Protein AF-A0A4Q3GCH4-F1 (afdb_monomer_lite)

Radius of gyration: 11.96 Å; chains: 1; bounding box: 21×23×36 Å

Sequence (67 aa):
MADVHEMRKQGWQWTTIPTCIGLGPTKTLAKLANLAAKKNPLFDSVADLRDDTTRNCVLDRFPAGDV

Structure (mmCIF, N/CA/C/O backbone):
data_AF-A0A4Q3GCH4-F1
#
_entry.id   AF-A0A4Q3GCH4-F1
#
loop_
_atom_site.group_PDB
_atom_site.id
_atom_site.type_symbol
_atom_site.label_atom_id
_atom_site.label_alt_id
_atom_site.label_comp_id
_atom_site.label_asym_id
_atom_site.label_entity_id
_atom_site.label_seq_id
_atom_site.pdbx_PDB_ins_code
_atom_site.Cartn_x
_atom_site.Cartn_y
_atom_site.Cartn_z
_atom_site.occupancy
_atom_site.B_iso_or_equiv
_atom_site.auth_seq_id
_atom_site.auth_comp_id
_atom_site.auth_asym_id
_atom_site.auth_atom_id
_atom_site.pdbx_PDB_model_num
ATOM 1 N N . MET A 1 1 ? 8.747 -10.279 3.614 1.00 60.78 1 MET A N 1
ATOM 2 C CA . MET A 1 1 ? 7.450 -9.605 3.864 1.00 60.78 1 MET A CA 1
ATOM 3 C C . MET A 1 1 ? 7.015 -9.662 5.320 1.00 60.78 1 MET A C 1
ATOM 5 O O . MET A 1 1 ? 6.406 -8.695 5.755 1.00 60.78 1 MET A O 1
ATOM 9 N N . ALA A 1 2 ? 7.341 -10.726 6.075 1.00 65.25 2 ALA A N 1
ATOM 10 C CA . ALA A 1 2 ? 7.001 -10.838 7.501 1.00 65.25 2 ALA A CA 1
ATOM 11 C C . ALA A 1 2 ? 7.391 -9.591 8.324 1.00 65.25 2 ALA A C 1
ATOM 13 O O . ALA A 1 2 ? 6.571 -9.085 9.084 1.00 65.25 2 ALA A O 1
ATOM 14 N N . ASP A 1 3 ? 8.574 -9.021 8.071 1.00 85.75 3 ASP A N 1
ATOM 15 C CA . ASP A 1 3 ? 9.078 -7.852 8.809 1.00 85.75 3 ASP A CA 1
ATOM 16 C C . ASP A 1 3 ? 8.185 -6.602 8.688 1.00 85.75 3 ASP A C 1
ATOM 18 O O . ASP A 1 3 ? 8.073 -5.811 9.622 1.00 85.75 3 ASP A O 1
ATOM 22 N N . VAL A 1 4 ? 7.518 -6.410 7.546 1.00 92.25 4 VAL A N 1
ATOM 23 C CA . VAL A 1 4 ? 6.726 -5.195 7.281 1.00 92.25 4 VAL A CA 1
ATOM 24 C C . VAL A 1 4 ? 5.344 -5.274 7.925 1.00 92.25 4 VAL A C 1
ATOM 26 O O . VAL A 1 4 ? 4.859 -4.280 8.470 1.00 92.25 4 VAL A O 1
ATOM 29 N N . HIS A 1 5 ? 4.728 -6.458 7.930 1.00 91.75 5 HIS A N 1
ATOM 30 C CA . HIS A 1 5 ? 3.487 -6.673 8.674 1.00 91.75 5 HIS A CA 1
ATOM 31 C C . HIS A 1 5 ? 3.720 -6.542 10.184 1.00 91.75 5 HIS A C 1
ATOM 33 O O . HIS A 1 5 ? 2.887 -5.946 10.870 1.00 91.75 5 HIS A O 1
ATOM 39 N N . GLU A 1 6 ? 4.866 -7.006 10.693 1.00 93.25 6 GLU A N 1
ATOM 40 C CA . GLU A 1 6 ? 5.204 -6.836 12.109 1.00 93.25 6 GLU A CA 1
ATOM 41 C C . GLU A 1 6 ? 5.420 -5.358 12.463 1.00 93.25 6 GLU A C 1
ATOM 43 O O . GLU A 1 6 ? 4.890 -4.881 13.464 1.00 93.25 6 GLU A O 1
ATOM 48 N N . MET A 1 7 ? 6.085 -4.582 11.601 1.00 93.50 7 MET A N 1
ATOM 49 C CA . MET A 1 7 ? 6.232 -3.133 11.790 1.00 93.50 7 MET A CA 1
ATOM 50 C C . MET A 1 7 ? 4.877 -2.412 11.862 1.00 93.50 7 MET A C 1
ATOM 52 O O . MET A 1 7 ? 4.654 -1.586 12.750 1.00 93.50 7 MET A O 1
ATOM 56 N N . ARG A 1 8 ? 3.942 -2.745 10.960 1.00 94.81 8 ARG A N 1
ATOM 57 C CA . ARG A 1 8 ? 2.573 -2.203 10.977 1.00 94.81 8 ARG A CA 1
ATOM 58 C C . ARG A 1 8 ? 1.854 -2.552 12.279 1.00 94.81 8 ARG A C 1
ATOM 60 O O . ARG A 1 8 ? 1.241 -1.683 12.898 1.00 94.81 8 ARG A O 1
ATOM 67 N N . LYS A 1 9 ? 1.942 -3.814 12.702 1.00 94.69 9 LYS A N 1
ATOM 68 C CA . LYS A 1 9 ? 1.344 -4.304 13.946 1.00 94.69 9 LYS A CA 1
ATOM 69 C C . LYS A 1 9 ? 1.920 -3.578 15.161 1.00 94.69 9 LYS A C 1
ATOM 71 O O . LYS A 1 9 ? 1.150 -3.156 16.020 1.00 94.69 9 LYS A O 1
ATOM 76 N N . GLN A 1 10 ? 3.232 -3.358 15.203 1.00 95.06 10 GLN A N 1
ATOM 77 C CA . GLN A 1 10 ? 3.879 -2.613 16.282 1.00 95.06 10 GLN A CA 1
ATOM 78 C C . GLN A 1 10 ? 3.392 -1.161 16.347 1.00 95.06 10 GLN A C 1
ATOM 80 O O . GLN A 1 10 ? 3.064 -0.663 17.425 1.00 95.06 10 GLN A O 1
ATOM 85 N N . GLY A 1 11 ? 3.288 -0.498 15.191 1.00 94.12 11 GLY A N 1
ATOM 86 C CA . GLY A 1 11 ? 2.749 0.858 15.096 1.00 94.12 11 GLY A CA 1
ATOM 87 C C . GLY A 1 11 ? 1.301 0.942 15.581 1.00 94.12 11 GLY A C 1
ATOM 88 O O . GLY A 1 11 ? 0.954 1.861 16.326 1.00 94.12 11 GLY A O 1
ATOM 89 N N . TRP A 1 12 ? 0.472 -0.044 15.231 1.00 95.50 12 TRP A N 1
ATOM 90 C CA . TRP A 1 12 ? -0.895 -0.133 15.738 1.00 95.50 12 TRP A CA 1
ATOM 91 C C . TRP A 1 12 ? -0.928 -0.331 17.259 1.00 95.50 12 TRP A C 1
ATOM 93 O O . TRP A 1 12 ? -1.654 0.390 17.936 1.00 95.50 12 TRP A O 1
ATOM 103 N N . GLN A 1 13 ? -0.108 -1.226 17.814 1.00 96.75 13 GLN A N 1
ATOM 104 C CA . GLN A 1 13 ? -0.050 -1.462 19.263 1.00 96.75 13 GLN A CA 1
ATOM 105 C C . GLN A 1 13 ? 0.311 -0.206 20.062 1.00 96.75 13 GLN A C 1
ATOM 107 O O . GLN A 1 13 ? -0.215 -0.004 21.152 1.00 96.75 13 GLN A O 1
ATOM 112 N N . TRP A 1 14 ? 1.204 0.635 19.541 1.00 97.19 14 TRP A N 1
ATOM 113 C CA . TRP A 1 14 ? 1.645 1.839 20.248 1.00 97.19 14 TRP A CA 1
ATOM 114 C C . TRP A 1 14 ? 0.710 3.028 20.074 1.00 97.19 14 TRP A C 1
ATOM 116 O O . TRP A 1 14 ? 0.531 3.810 21.002 1.00 97.19 14 TRP A O 1
ATOM 126 N N . THR A 1 15 ? 0.143 3.198 18.881 1.00 96.31 15 THR A N 1
ATOM 127 C CA . THR A 1 15 ? -0.582 4.429 18.525 1.00 96.31 15 THR A CA 1
ATOM 128 C C . THR A 1 15 ? -2.090 4.242 18.455 1.00 96.31 15 THR A C 1
ATOM 130 O O . THR A 1 15 ? -2.830 5.216 18.501 1.00 96.31 15 THR A O 1
ATOM 133 N N . THR A 1 16 ? -2.567 3.002 18.337 1.00 96.00 16 THR A N 1
ATOM 134 C CA . THR A 1 16 ? -3.968 2.660 18.038 1.00 96.00 16 THR A CA 1
ATOM 135 C C . THR A 1 16 ? -4.460 3.217 16.686 1.00 96.00 16 THR A C 1
ATOM 137 O O . THR A 1 16 ? -5.652 3.182 16.392 1.00 96.00 16 THR A O 1
ATOM 140 N N . ILE A 1 17 ? -3.560 3.689 15.812 1.00 94.88 17 ILE A N 1
ATOM 141 C CA . ILE A 1 17 ? -3.910 4.241 14.496 1.00 94.88 17 ILE A CA 1
ATOM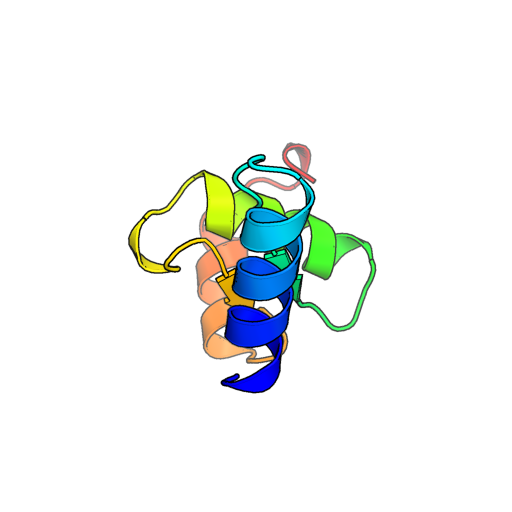 142 C C . ILE A 1 17 ? -3.680 3.178 13.410 1.00 94.88 17 ILE A C 1
ATOM 144 O O . ILE A 1 17 ? -2.567 2.658 13.293 1.00 94.88 17 ILE A O 1
ATOM 148 N N . PRO A 1 18 ? -4.688 2.859 12.577 1.00 92.38 18 PRO A N 1
ATOM 149 C CA . PRO A 1 18 ? -4.504 1.955 11.451 1.00 92.38 18 PRO A CA 1
ATOM 150 C C . PRO A 1 18 ? -3.666 2.623 10.357 1.00 92.38 18 PRO A C 1
ATOM 152 O O . PRO A 1 18 ? -3.974 3.722 9.892 1.00 92.38 18 PRO A O 1
ATOM 155 N N . THR A 1 19 ? -2.617 1.937 9.911 1.00 93.50 19 THR A N 1
ATOM 156 C CA . THR A 1 19 ? -1.709 2.425 8.868 1.00 93.50 19 THR A CA 1
ATOM 157 C C . THR A 1 19 ? -1.629 1.451 7.696 1.00 93.50 19 THR A C 1
ATOM 159 O O . THR A 1 19 ? -1.784 0.236 7.852 1.00 93.50 19 THR A O 1
ATOM 162 N N . CYS A 1 20 ? -1.414 2.013 6.506 1.00 96.25 20 CYS A N 1
ATOM 163 C CA . CYS A 1 20 ? -1.025 1.282 5.302 1.00 96.25 20 CYS A CA 1
ATOM 164 C C . CYS A 1 20 ? 0.473 1.490 5.059 1.00 96.25 20 CYS A C 1
ATOM 166 O O . CYS A 1 20 ? 1.015 2.540 5.418 1.00 96.25 20 CYS A O 1
ATOM 168 N N . ILE A 1 21 ? 1.134 0.507 4.449 1.00 96.00 21 ILE A N 1
ATOM 169 C CA . ILE A 1 21 ? 2.552 0.580 4.090 1.00 96.00 21 ILE A CA 1
ATOM 170 C C . ILE A 1 21 ? 2.709 0.296 2.596 1.00 96.00 21 ILE A C 1
ATOM 172 O O . ILE A 1 21 ? 2.187 -0.686 2.074 1.00 96.00 21 ILE A O 1
ATOM 176 N N . GLY A 1 22 ? 3.450 1.164 1.910 1.00 96.06 22 GLY A N 1
ATOM 177 C CA . GLY A 1 22 ? 3.835 0.987 0.514 1.00 96.06 22 GLY A CA 1
ATOM 178 C C . GLY A 1 22 ? 5.342 0.835 0.370 1.00 96.06 22 GLY A C 1
ATOM 179 O O . GLY A 1 22 ? 6.094 1.661 0.888 1.00 96.06 22 GLY A O 1
ATOM 180 N N . LEU A 1 23 ? 5.782 -0.191 -0.355 1.00 96.31 23 LEU A N 1
ATOM 181 C CA . LEU A 1 23 ? 7.187 -0.442 -0.666 1.00 96.31 23 LEU A CA 1
ATOM 182 C C . LEU A 1 23 ? 7.424 -0.263 -2.164 1.00 96.31 23 LEU A C 1
ATOM 184 O O . LEU A 1 23 ? 6.641 -0.712 -2.998 1.00 96.31 23 LEU A O 1
ATOM 188 N N . GLY A 1 24 ? 8.537 0.369 -2.512 1.00 95.81 24 GLY A N 1
ATOM 189 C CA . GLY A 1 24 ? 8.963 0.528 -3.895 1.00 95.81 24 GLY A CA 1
ATOM 190 C C . GLY A 1 24 ? 10.428 0.952 -3.967 1.00 95.81 24 GLY A C 1
ATOM 191 O O . GLY A 1 24 ? 10.966 1.457 -2.980 1.00 95.81 24 GLY A O 1
ATOM 192 N N . PRO A 1 25 ? 11.093 0.757 -5.118 1.00 96.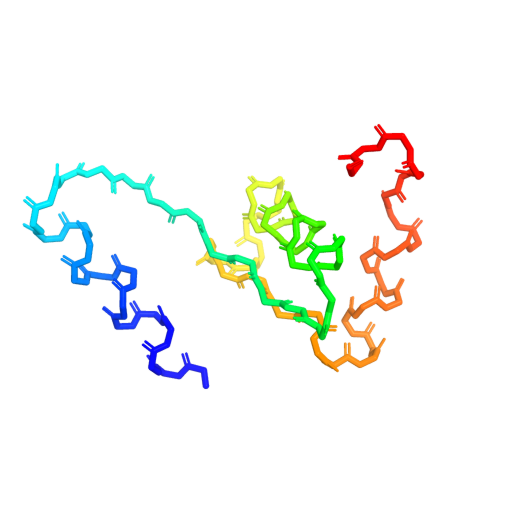25 25 PRO A N 1
ATOM 193 C CA . PRO A 1 25 ? 12.509 1.094 -5.279 1.00 96.25 25 PRO A CA 1
ATOM 194 C C . PRO A 1 25 ? 12.766 2.609 -5.351 1.00 96.25 25 PRO A C 1
ATOM 196 O O . PRO A 1 25 ? 13.900 3.051 -5.204 1.00 96.25 25 PRO A O 1
ATOM 199 N N . THR A 1 26 ? 11.723 3.418 -5.566 1.00 96.19 26 THR A N 1
ATOM 200 C CA . THR A 1 26 ? 11.789 4.886 -5.581 1.00 96.19 26 THR A CA 1
ATOM 201 C C . THR A 1 26 ? 10.709 5.479 -4.681 1.00 96.19 26 THR A C 1
ATOM 203 O O . THR A 1 26 ? 9.708 4.824 -4.382 1.00 96.19 26 THR A O 1
ATOM 206 N N . LYS A 1 27 ? 10.873 6.747 -4.279 1.00 96.44 27 LYS A N 1
ATOM 207 C CA . LYS A 1 27 ? 9.873 7.463 -3.464 1.00 96.44 27 LYS A CA 1
ATOM 208 C C . LYS A 1 27 ? 8.501 7.5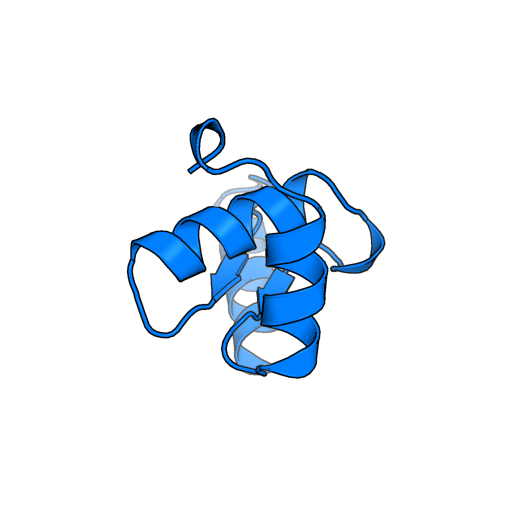02 -4.146 1.00 96.44 27 LYS A C 1
ATOM 210 O O . LYS A 1 27 ? 7.491 7.269 -3.488 1.00 96.44 27 LYS A O 1
ATOM 215 N N . THR A 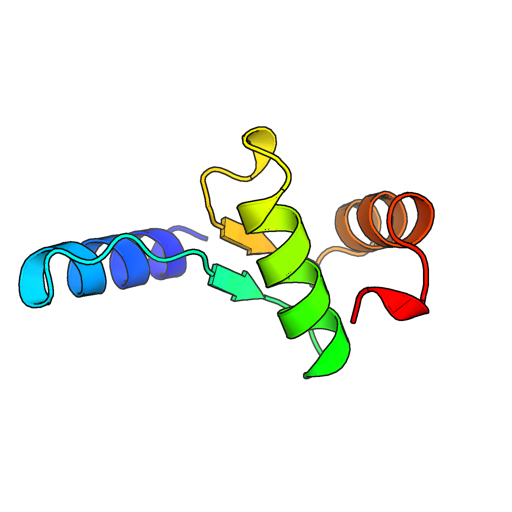1 28 ? 8.477 7.735 -5.458 1.00 96.12 28 THR A N 1
ATOM 216 C CA . THR A 1 28 ? 7.250 7.752 -6.264 1.00 96.12 28 THR A CA 1
ATOM 217 C C . THR A 1 28 ? 6.566 6.389 -6.263 1.00 96.12 28 THR A C 1
ATOM 219 O O . THR A 1 28 ? 5.377 6.297 -5.974 1.00 96.12 28 THR A O 1
ATOM 222 N N . LEU A 1 29 ? 7.315 5.306 -6.491 1.00 96.38 29 LEU A N 1
ATOM 223 C CA . LEU A 1 29 ? 6.737 3.961 -6.481 1.00 96.38 29 LEU A CA 1
ATOM 224 C C . LEU A 1 29 ? 6.289 3.534 -5.079 1.00 96.38 29 LEU A C 1
ATOM 226 O O . LEU A 1 29 ? 5.250 2.900 -4.956 1.00 96.38 29 LEU A O 1
ATOM 230 N N . ALA A 1 30 ? 6.997 3.922 -4.016 1.00 96.69 30 ALA A N 1
ATOM 231 C CA . ALA A 1 30 ? 6.554 3.668 -2.644 1.00 96.69 30 ALA A CA 1
ATOM 232 C C . ALA A 1 30 ? 5.254 4.423 -2.304 1.00 96.69 30 ALA A C 1
ATOM 234 O O . ALA A 1 30 ? 4.367 3.885 -1.637 1.00 96.69 30 ALA A O 1
ATOM 235 N N . LYS A 1 31 ? 5.100 5.658 -2.798 1.00 95.94 31 LYS A N 1
ATOM 236 C CA . LYS A 1 31 ? 3.866 6.439 -2.645 1.00 95.94 31 LYS A CA 1
ATOM 237 C C . LYS A 1 31 ? 2.699 5.802 -3.398 1.00 95.94 31 LYS A C 1
ATOM 239 O O . LYS A 1 31 ? 1.628 5.643 -2.808 1.00 95.94 31 LYS A O 1
ATOM 244 N N . LEU A 1 32 ? 2.929 5.384 -4.644 1.00 96.25 32 LEU A N 1
ATOM 245 C CA . LEU A 1 32 ? 1.957 4.640 -5.445 1.00 96.25 32 LEU A CA 1
ATOM 246 C C . LEU A 1 32 ? 1.568 3.320 -4.767 1.00 96.25 32 LEU A C 1
ATOM 248 O O . LEU A 1 32 ? 0.386 3.009 -4.662 1.00 96.25 32 LEU A O 1
ATOM 252 N N . ALA A 1 33 ? 2.542 2.579 -4.236 1.00 96.19 33 ALA A N 1
ATOM 253 C CA . ALA A 1 33 ? 2.302 1.355 -3.481 1.00 96.19 33 ALA A CA 1
ATOM 254 C C . ALA A 1 33 ? 1.377 1.622 -2.287 1.00 96.19 33 ALA A C 1
ATOM 256 O O . ALA A 1 33 ? 0.380 0.934 -2.102 1.00 96.19 33 ALA A O 1
ATOM 257 N N . ASN A 1 34 ? 1.637 2.674 -1.509 1.00 96.00 34 ASN A N 1
ATOM 258 C CA . ASN A 1 34 ? 0.793 3.015 -0.365 1.00 96.00 34 ASN A CA 1
ATOM 259 C C . ASN A 1 34 ? -0.639 3.384 -0.792 1.00 96.00 34 ASN A C 1
ATOM 261 O O . ASN A 1 34 ? -1.609 3.035 -0.118 1.00 96.00 34 ASN A O 1
ATOM 265 N N . LEU A 1 35 ? -0.789 4.066 -1.930 1.00 95.38 35 LEU A N 1
ATOM 266 C CA . LEU A 1 35 ? -2.101 4.337 -2.509 1.00 95.38 35 LEU A CA 1
ATOM 267 C C . LEU A 1 35 ? -2.818 3.040 -2.911 1.00 95.38 35 LEU A C 1
ATOM 269 O O . LEU A 1 35 ? -3.999 2.884 -2.601 1.00 95.38 35 LEU A O 1
ATOM 273 N N . ALA A 1 36 ? -2.108 2.104 -3.544 1.00 95.00 36 ALA A N 1
ATOM 274 C CA . ALA A 1 36 ? -2.636 0.795 -3.913 1.00 95.00 36 ALA A CA 1
ATOM 275 C C . ALA A 1 36 ? -3.063 -0.014 -2.678 1.00 95.00 36 ALA A C 1
ATOM 277 O O . ALA A 1 36 ? -4.187 -0.513 -2.645 1.00 95.00 36 ALA A O 1
ATOM 278 N N . ALA A 1 37 ? -2.231 -0.047 -1.632 1.00 95.50 37 ALA A N 1
ATOM 279 C CA . ALA A 1 37 ? -2.528 -0.687 -0.351 1.00 95.50 37 ALA A CA 1
ATOM 280 C C . ALA A 1 37 ? -3.797 -0.126 0.308 1.00 95.50 37 ALA A C 1
ATOM 282 O O . ALA A 1 37 ? -4.568 -0.866 0.913 1.00 95.50 37 ALA A O 1
ATOM 283 N N . LYS A 1 38 ? -4.025 1.186 0.169 1.00 93.56 38 LYS A N 1
ATOM 284 C CA . LYS A 1 38 ? -5.198 1.871 0.717 1.00 93.56 38 LYS A CA 1
ATOM 285 C C . LYS A 1 38 ? -6.465 1.655 -0.116 1.00 93.56 38 LYS A C 1
ATOM 287 O O . LYS A 1 38 ? -7.543 1.532 0.456 1.00 93.56 38 LYS A O 1
ATOM 292 N N . LYS A 1 39 ? -6.363 1.666 -1.451 1.00 92.94 39 LYS A N 1
ATOM 293 C CA . LYS A 1 39 ? -7.523 1.554 -2.358 1.00 92.94 39 LYS A CA 1
ATOM 294 C C . LYS A 1 39 ? -7.961 0.106 -2.608 1.00 92.94 39 LYS A C 1
ATOM 296 O O . LYS A 1 39 ? -9.102 -0.099 -3.013 1.00 92.94 39 LYS A O 1
ATOM 301 N N . ASN A 1 40 ? -7.088 -0.883 -2.409 1.00 90.38 40 ASN A N 1
ATOM 302 C CA . ASN A 1 40 ? -7.368 -2.276 -2.751 1.00 90.38 40 ASN A CA 1
ATOM 303 C C . ASN A 1 40 ? -7.150 -3.220 -1.546 1.00 90.38 40 ASN A C 1
ATOM 305 O O . ASN A 1 40 ? -6.002 -3.465 -1.164 1.00 90.38 40 ASN A O 1
ATOM 309 N N . PRO A 1 41 ? -8.229 -3.811 -0.990 1.00 89.62 41 PRO A N 1
ATOM 310 C CA . PRO A 1 41 ? -8.157 -4.735 0.146 1.00 89.62 41 PRO A CA 1
ATOM 311 C C . PRO A 1 41 ? -7.285 -5.974 -0.089 1.00 89.62 41 PRO A C 1
ATOM 313 O O . PRO A 1 41 ? -6.812 -6.566 0.875 1.00 89.62 41 PRO A O 1
ATOM 316 N N . LEU A 1 42 ? -7.039 -6.352 -1.351 1.00 90.38 42 LEU A N 1
ATOM 317 C CA . LEU A 1 42 ? -6.205 -7.507 -1.709 1.00 90.38 42 LEU A CA 1
ATOM 318 C C . LEU A 1 42 ? -4.761 -7.397 -1.200 1.00 90.38 42 LEU A C 1
ATOM 320 O O . LEU A 1 42 ? -4.092 -8.414 -1.058 1.00 90.38 42 LEU A O 1
ATOM 324 N N . PHE A 1 43 ? -4.284 -6.182 -0.926 1.00 91.25 43 PHE A N 1
ATOM 325 C CA . PHE A 1 43 ? -2.938 -5.954 -0.406 1.00 91.25 43 PHE A CA 1
ATOM 326 C C . PHE A 1 43 ? -2.839 -6.082 1.121 1.00 91.25 43 PHE A C 1
ATOM 328 O O . PHE A 1 43 ? -1.759 -5.891 1.659 1.00 91.25 43 PHE A O 1
ATOM 335 N N . ASP A 1 44 ? -3.928 -6.342 1.853 1.00 92.12 44 ASP A N 1
ATOM 336 C CA . ASP A 1 44 ? -3.907 -6.418 3.328 1.00 92.12 44 ASP A CA 1
ATOM 337 C C . ASP A 1 44 ? -3.182 -5.218 3.987 1.00 92.12 44 ASP A C 1
ATOM 339 O O . ASP A 1 44 ? -2.368 -5.328 4.906 1.00 92.12 44 ASP A O 1
ATOM 343 N N . SER A 1 45 ? -3.464 -4.013 3.477 1.00 94.25 45 SER A N 1
ATOM 344 C CA . SER A 1 45 ? -2.827 -2.752 3.895 1.00 94.25 45 SER A CA 1
ATOM 345 C C . SER A 1 45 ? -1.303 -2.671 3.677 1.00 94.25 45 SER A C 1
ATOM 347 O O . SER A 1 45 ? -0.686 -1.706 4.135 1.00 94.25 45 SER A O 1
ATOM 349 N N . VAL A 1 46 ? -0.683 -3.625 2.976 1.00 95.25 46 VAL A N 1
ATOM 350 C CA . VAL A 1 46 ? 0.746 -3.635 2.630 1.00 95.25 46 VAL A CA 1
ATOM 351 C C . VAL A 1 46 ? 0.925 -3.966 1.146 1.00 95.25 46 VAL A C 1
ATOM 353 O O . VAL A 1 46 ? 0.750 -5.101 0.720 1.00 95.25 46 VAL A O 1
ATOM 356 N N . ALA A 1 47 ? 1.328 -2.986 0.340 1.00 95.19 47 ALA A N 1
ATOM 357 C CA . ALA A 1 47 ? 1.631 -3.219 -1.073 1.00 95.19 47 ALA A CA 1
ATOM 358 C C . ALA A 1 47 ? 3.134 -3.123 -1.333 1.00 95.19 47 ALA A C 1
ATOM 360 O O . ALA A 1 47 ? 3.792 -2.178 -0.889 1.00 95.19 47 ALA A O 1
ATOM 361 N N . ASP A 1 48 ? 3.660 -4.073 -2.104 1.00 94.94 48 ASP A N 1
ATOM 362 C CA . ASP A 1 48 ? 5.061 -4.104 -2.509 1.00 94.94 48 ASP A CA 1
ATOM 363 C C . ASP A 1 48 ? 5.202 -4.062 -4.031 1.00 94.94 48 ASP A C 1
ATOM 365 O O . ASP A 1 48 ? 4.831 -5.003 -4.727 1.00 94.94 48 ASP A O 1
ATOM 369 N N . LEU A 1 49 ? 5.757 -2.962 -4.543 1.00 95.50 49 LEU A N 1
ATOM 370 C CA . LEU A 1 49 ? 6.027 -2.756 -5.966 1.00 95.50 49 LEU A CA 1
ATOM 371 C C . LEU A 1 49 ? 7.511 -2.926 -6.309 1.00 95.50 49 LEU A C 1
ATOM 373 O O . LEU A 1 49 ? 7.979 -2.405 -7.325 1.00 95.50 49 LEU A O 1
ATOM 377 N N . ARG A 1 50 ? 8.300 -3.602 -5.468 1.00 94.50 50 ARG A N 1
ATOM 378 C CA . ARG A 1 50 ? 9.658 -4.040 -5.833 1.00 94.50 50 ARG A CA 1
ATOM 379 C C . ARG A 1 50 ? 9.619 -5.168 -6.860 1.00 94.50 50 ARG A C 1
ATOM 381 O O . ARG A 1 50 ? 10.490 -5.192 -7.718 1.00 94.50 50 ARG A O 1
ATOM 388 N N . ASP A 1 51 ? 8.596 -6.016 -6.797 1.00 92.31 51 ASP A N 1
ATOM 389 C CA . ASP A 1 51 ? 8.285 -7.018 -7.815 1.00 92.31 51 ASP A CA 1
ATOM 390 C C . ASP A 1 51 ? 7.711 -6.351 -9.077 1.00 92.31 51 ASP A C 1
ATOM 392 O O . ASP A 1 51 ? 6.740 -5.591 -9.001 1.00 92.31 51 ASP A O 1
ATOM 396 N N . ASP A 1 52 ? 8.316 -6.620 -10.235 1.00 92.75 52 ASP A N 1
ATOM 397 C CA . ASP A 1 52 ? 7.919 -6.005 -11.506 1.00 92.75 52 ASP A CA 1
ATOM 398 C C . ASP A 1 52 ? 6.528 -6.446 -11.988 1.00 92.75 52 ASP A C 1
ATOM 400 O O . ASP A 1 52 ? 5.806 -5.639 -12.571 1.00 92.75 52 ASP A O 1
ATOM 404 N N . THR A 1 53 ? 6.091 -7.673 -11.693 1.00 93.06 53 THR A N 1
ATOM 405 C CA . THR A 1 53 ? 4.749 -8.156 -12.072 1.00 93.06 53 THR A CA 1
ATOM 406 C C . THR A 1 53 ? 3.672 -7.360 -11.341 1.00 93.06 53 THR A C 1
ATOM 408 O O . THR A 1 53 ? 2.732 -6.838 -11.945 1.00 93.06 53 THR A O 1
ATOM 411 N N . THR A 1 54 ? 3.844 -7.212 -10.029 1.00 91.88 54 THR A N 1
ATOM 412 C CA . THR A 1 54 ? 2.934 -6.448 -9.170 1.00 91.88 54 THR A CA 1
ATOM 413 C C . THR A 1 54 ? 2.990 -4.964 -9.520 1.00 91.88 54 THR A C 1
ATOM 415 O O . THR A 1 54 ? 1.948 -4.316 -9.621 1.00 91.88 54 THR A O 1
ATOM 418 N N . ARG A 1 55 ? 4.191 -4.427 -9.776 1.00 95.19 55 ARG A N 1
ATOM 419 C CA . ARG A 1 55 ? 4.386 -3.040 -10.216 1.00 95.19 55 ARG A CA 1
ATOM 420 C C . ARG A 1 55 ? 3.627 -2.741 -11.500 1.00 95.19 55 ARG A C 1
ATOM 422 O O . ARG A 1 55 ? 2.892 -1.762 -11.520 1.00 95.19 55 ARG A O 1
ATOM 429 N N . ASN A 1 56 ? 3.776 -3.565 -12.533 1.00 94.50 56 ASN A N 1
ATOM 430 C CA . ASN A 1 56 ? 3.125 -3.339 -13.822 1.00 94.50 56 ASN A CA 1
ATOM 431 C C . ASN A 1 56 ? 1.598 -3.413 -13.696 1.00 94.50 56 ASN A C 1
ATOM 433 O O . ASN A 1 56 ? 0.904 -2.528 -14.181 1.00 94.50 56 ASN A O 1
ATOM 437 N N . CYS A 1 57 ? 1.077 -4.382 -12.935 1.00 92.25 57 CYS A N 1
ATOM 438 C CA . CYS A 1 57 ? -0.358 -4.480 -12.648 1.00 92.25 57 CYS A CA 1
ATOM 439 C C . CYS A 1 57 ? -0.911 -3.222 -11.951 1.00 92.25 57 CYS A C 1
ATOM 441 O O . CYS A 1 57 ? -2.016 -2.764 -12.249 1.00 92.25 57 CYS A O 1
ATOM 443 N N . VAL A 1 58 ? -0.146 -2.642 -11.021 1.00 93.06 58 VAL A N 1
ATOM 444 C CA . VAL A 1 58 ? -0.539 -1.398 -10.351 1.00 93.06 58 VAL A CA 1
ATOM 445 C C . VAL A 1 58 ? -0.390 -0.193 -11.282 1.00 93.06 58 VAL A C 1
ATOM 447 O O . VAL A 1 58 ? -1.293 0.632 -11.330 1.00 93.06 58 VAL A O 1
ATOM 450 N N . LEU A 1 59 ? 0.684 -0.085 -12.061 1.00 93.25 59 LEU A N 1
ATOM 451 C CA . LEU A 1 59 ? 0.869 1.027 -13.001 1.00 93.25 59 LEU A CA 1
ATOM 452 C C . LEU A 1 59 ? -0.238 1.086 -14.061 1.00 93.25 59 LEU A C 1
ATOM 454 O O . LEU A 1 59 ? -0.759 2.165 -14.321 1.00 93.25 59 LEU A O 1
ATOM 458 N N . ASP A 1 60 ? -0.671 -0.058 -14.590 1.00 92.94 60 ASP A N 1
ATOM 459 C CA . ASP A 1 60 ? -1.760 -0.125 -15.576 1.00 92.94 60 ASP A CA 1
ATOM 460 C C . ASP A 1 60 ? -3.105 0.361 -15.018 1.00 92.94 60 ASP A C 1
ATOM 462 O O . ASP A 1 60 ? -3.997 0.770 -15.764 1.00 92.94 60 ASP A O 1
ATOM 466 N N . ARG A 1 61 ? -3.276 0.319 -13.693 1.00 89.19 61 ARG A N 1
ATOM 467 C CA . ARG A 1 61 ? -4.545 0.622 -13.026 1.00 89.19 61 ARG A CA 1
ATOM 468 C C . ARG A 1 61 ? -4.606 2.018 -12.412 1.00 89.19 61 ARG A C 1
ATOM 470 O O . ARG A 1 61 ? -5.694 2.451 -12.030 1.00 89.19 61 ARG A O 1
ATOM 477 N N . PHE A 1 62 ? -3.475 2.712 -12.302 1.00 88.31 62 PHE A N 1
ATOM 478 C CA . PHE A 1 62 ? -3.379 4.017 -11.654 1.00 88.31 62 PHE A CA 1
ATOM 479 C C . PHE A 1 62 ? -2.877 5.085 -12.637 1.00 88.31 62 PHE A C 1
ATOM 481 O O . PHE A 1 62 ? -1.758 4.979 -13.137 1.00 88.31 62 PHE A O 1
ATOM 488 N N . PRO A 1 63 ? -3.664 6.143 -12.908 1.00 85.88 63 PRO A N 1
ATOM 489 C CA . PRO A 1 63 ? -3.220 7.228 -13.774 1.00 85.88 63 PRO A CA 1
ATOM 490 C C . PRO A 1 63 ? -2.070 8.011 -13.127 1.00 85.88 63 PRO A C 1
ATOM 492 O O . PRO A 1 63 ? -2.003 8.150 -11.909 1.00 85.88 63 PRO A O 1
ATOM 495 N N . ALA A 1 64 ? -1.196 8.608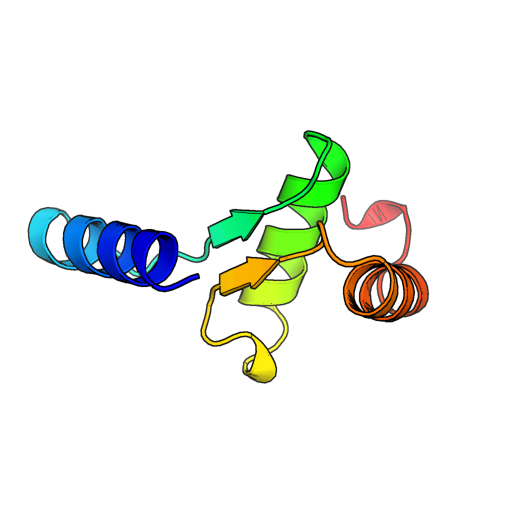 -13.941 1.00 83.00 64 ALA A N 1
ATOM 496 C CA . ALA A 1 64 ? -0.017 9.332 -13.448 1.00 83.00 64 ALA A CA 1
ATOM 497 C C . ALA A 1 64 ? -0.333 10.509 -12.498 1.00 83.00 64 ALA A C 1
ATOM 499 O O . ALA A 1 64 ? 0.531 10.911 -11.727 1.00 83.00 64 ALA A O 1
ATOM 500 N N . GLY A 1 65 ? -1.557 11.051 -12.528 1.00 84.81 65 GLY A N 1
ATOM 501 C CA . GLY A 1 65 ? -1.998 12.126 -11.630 1.00 84.81 65 GLY A CA 1
ATOM 502 C C . GLY A 1 65 ? -2.330 11.690 -10.197 1.00 84.81 65 GLY A C 1
ATOM 503 O O . GLY A 1 65 ? -2.611 12.546 -9.365 1.00 84.81 65 GLY A O 1
ATOM 504 N N . ASP A 1 66 ? -2.317 10.388 -9.902 1.00 80.38 66 ASP A N 1
ATOM 505 C CA . ASP A 1 66 ? -2.662 9.847 -8.581 1.00 80.38 66 ASP A CA 1
ATOM 506 C C . ASP A 1 66 ? -1.471 9.813 -7.592 1.00 80.38 66 ASP A C 1
ATOM 508 O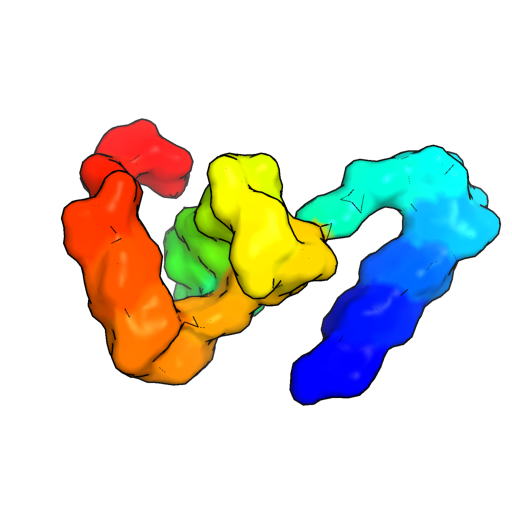 O . ASP A 1 66 ? -1.670 9.456 -6.426 1.00 80.38 66 ASP A O 1
ATOM 512 N N . VAL A 1 67 ? -0.245 10.149 -8.025 1.00 78.12 67 VAL A N 1
ATOM 513 C CA . VAL A 1 67 ? 1.005 9.920 -7.261 1.00 78.12 67 VAL A CA 1
ATOM 514 C C . VAL A 1 67 ? 1.691 11.197 -6.795 1.00 78.12 67 VAL A C 1
ATOM 516 O O . VAL A 1 67 ? 1.866 12.114 -7.623 1.00 78.12 67 VAL A O 1
#

pLDDT: mean 92.29, std 6.43, range [60.78, 97.19]

Secondary structure (DSSP, 8-state):
-HHHHHHHHHHHHHH-----EEE-SSHHHHHHHHHHHHH-GGGTTEEE-SSHHHHHHHHHHS-GGG-

Foldseek 3Di:
DVVVVVVQVVCCVVPVDHAAWAADPDPLRRQLRQVCLVVDCVCVSYGYLNDVVSVVVSPVVDDPVVD